Protein AF-A0A645F3U5-F1 (afdb_monomer_lite)

Structure (mmCIF, N/CA/C/O backbone):
data_AF-A0A645F3U5-F1
#
_entry.id   AF-A0A645F3U5-F1
#
loop_
_atom_site.group_PDB
_atom_site.id
_atom_site.type_symbol
_atom_site.label_atom_id
_atom_site.label_alt_id
_atom_site.label_comp_id
_atom_site.label_asym_id
_atom_site.label_entity_id
_atom_site.label_seq_id
_atom_site.pdbx_PDB_ins_code
_atom_site.Cartn_x
_atom_site.Cartn_y
_atom_site.Cartn_z
_atom_site.occupancy
_atom_site.B_iso_or_equiv
_atom_site.au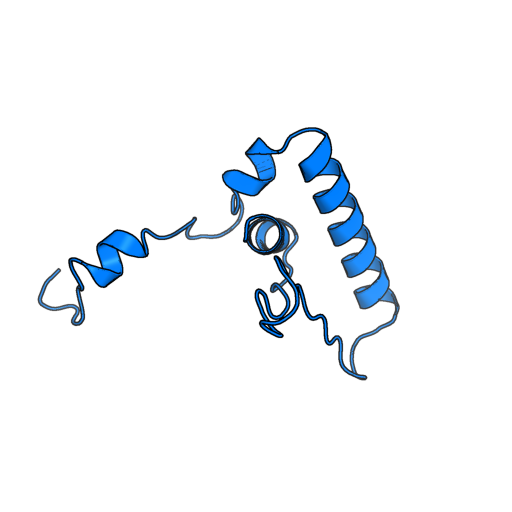th_seq_id
_atom_site.auth_comp_id
_atom_site.auth_asym_id
_atom_site.auth_atom_id
_atom_site.pdbx_PDB_model_num
ATOM 1 N N . MET A 1 1 ? -2.393 -7.812 -4.201 1.00 91.62 1 MET A N 1
ATOM 2 C CA . MET A 1 1 ? -1.712 -6.624 -4.778 1.00 91.62 1 MET A CA 1
ATOM 3 C C . MET A 1 1 ? -2.657 -5.430 -4.903 1.00 91.62 1 MET A C 1
ATOM 5 O O . MET A 1 1 ? -2.256 -4.313 -4.605 1.00 91.62 1 MET A O 1
ATOM 9 N N . ASP A 1 2 ? -3.907 -5.640 -5.318 1.00 97.38 2 ASP A N 1
ATOM 10 C CA . ASP A 1 2 ? -4.825 -4.543 -5.661 1.00 97.38 2 ASP A CA 1
ATOM 11 C C . ASP A 1 2 ? -5.234 -3.668 -4.470 1.00 97.38 2 ASP A C 1
ATOM 13 O O . ASP A 1 2 ? -5.237 -2.448 -4.594 1.00 97.38 2 ASP A O 1
ATOM 17 N N . ILE A 1 3 ? -5.452 -4.265 -3.291 1.00 97.56 3 ILE A N 1
ATOM 18 C CA . ILE A 1 3 ? -5.703 -3.520 -2.042 1.00 97.56 3 ILE A CA 1
ATOM 19 C C . ILE A 1 3 ? -4.564 -2.529 -1.773 1.00 97.56 3 ILE A C 1
ATOM 21 O O . ILE A 1 3 ? -4.813 -1.348 -1.567 1.00 97.56 3 ILE A O 1
ATOM 25 N N . ALA A 1 4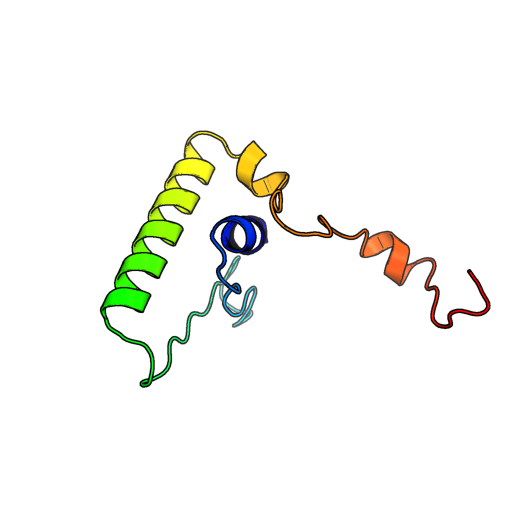 ? -3.309 -2.981 -1.865 1.00 97.62 4 ALA A N 1
ATOM 26 C CA . ALA A 1 4 ? -2.146 -2.121 -1.668 1.00 97.62 4 ALA A CA 1
ATOM 27 C C . ALA A 1 4 ? -2.088 -0.978 -2.693 1.00 97.62 4 ALA A C 1
ATOM 29 O O . ALA A 1 4 ? -1.798 0.157 -2.337 1.00 97.62 4 ALA A O 1
ATOM 30 N N . LYS A 1 5 ? -2.404 -1.231 -3.968 1.00 97.69 5 LYS A N 1
ATOM 31 C CA . LYS A 1 5 ? -2.449 -0.152 -4.968 1.00 97.69 5 LYS A CA 1
ATOM 32 C C . LYS A 1 5 ? -3.585 0.832 -4.709 1.00 97.69 5 LYS A C 1
ATOM 34 O O . LYS A 1 5 ? -3.377 2.026 -4.890 1.00 97.69 5 LYS A O 1
ATOM 39 N N . ARG A 1 6 ? -4.734 0.360 -4.225 1.00 98.19 6 ARG A N 1
ATOM 40 C CA . ARG A 1 6 ? -5.858 1.224 -3.862 1.00 98.19 6 ARG A CA 1
ATOM 41 C C . ARG A 1 6 ? -5.559 2.111 -2.652 1.00 98.19 6 ARG A C 1
ATOM 43 O O . ARG A 1 6 ? -5.978 3.261 -2.645 1.00 98.19 6 ARG A O 1
ATOM 50 N N . MET A 1 7 ? -4.778 1.642 -1.677 1.00 98.12 7 MET A N 1
ATOM 51 C CA . MET A 1 7 ? -4.356 2.458 -0.523 1.00 98.12 7 MET A CA 1
ATOM 52 C C . MET A 1 7 ? -3.617 3.742 -0.925 1.00 98.12 7 MET A C 1
ATOM 54 O O . MET A 1 7 ? -3.761 4.761 -0.251 1.00 98.12 7 MET A O 1
ATOM 58 N N . LEU A 1 8 ? -2.890 3.721 -2.048 1.00 98.00 8 LEU A N 1
ATOM 59 C CA . LEU A 1 8 ? -2.200 4.903 -2.570 1.00 98.00 8 LEU A CA 1
ATOM 60 C C . LEU A 1 8 ? -3.178 6.032 -2.922 1.00 98.00 8 LEU A C 1
ATOM 62 O O . LEU A 1 8 ? -2.854 7.199 -2.723 1.00 98.00 8 LEU A O 1
ATOM 66 N N . ASP A 1 9 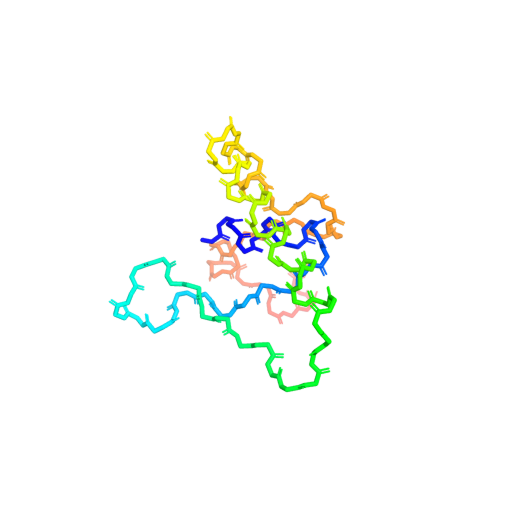? -4.388 5.702 -3.381 1.00 97.88 9 ASP A N 1
ATOM 67 C CA . ASP A 1 9 ? -5.415 6.702 -3.699 1.00 97.88 9 ASP A CA 1
ATOM 68 C C . ASP A 1 9 ? -5.996 7.375 -2.453 1.00 97.88 9 ASP A C 1
ATOM 70 O O . ASP A 1 9 ? -6.495 8.496 -2.545 1.00 97.88 9 ASP A O 1
ATOM 74 N N . TYR A 1 10 ? -5.890 6.708 -1.301 1.00 97.62 10 TYR A N 1
ATOM 75 C CA . TYR A 1 10 ? -6.224 7.239 0.022 1.00 97.62 10 TYR A CA 1
ATOM 76 C C . TYR A 1 10 ? -5.044 7.969 0.686 1.00 97.62 10 TYR A C 1
ATOM 78 O O . TYR A 1 10 ? -5.166 8.419 1.822 1.00 97.62 10 TYR A O 1
ATOM 86 N N . GLY A 1 11 ? -3.901 8.085 0.003 1.00 96.81 11 GLY A N 1
ATOM 87 C CA . GLY A 1 11 ? -2.706 8.745 0.530 1.00 96.81 11 GLY A CA 1
ATOM 88 C C . GLY A 1 11 ? -1.894 7.901 1.516 1.00 96.81 11 GLY A C 1
ATOM 89 O O . GLY A 1 11 ? -0.996 8.434 2.163 1.00 96.81 11 GLY A O 1
ATOM 90 N N . TYR A 1 12 ? -2.168 6.597 1.625 1.00 97.69 12 TYR A N 1
ATOM 91 C CA . TYR A 1 12 ? -1.415 5.697 2.496 1.00 97.69 12 TYR A CA 1
ATOM 92 C C . TYR A 1 12 ? -0.338 4.936 1.730 1.00 97.69 12 TYR A C 1
ATOM 94 O O . TYR A 1 12 ? -0.588 4.360 0.668 1.00 97.69 12 TYR A O 1
ATOM 102 N N . HIS A 1 13 ? 0.856 4.858 2.322 1.00 97.19 13 HIS A N 1
ATOM 103 C CA . HIS A 1 13 ? 1.836 3.863 1.912 1.00 97.19 13 HIS A CA 1
ATOM 104 C C . HIS A 1 13 ? 1.334 2.467 2.328 1.00 97.19 13 HIS A C 1
ATOM 106 O O . HIS A 1 13 ? 0.934 2.285 3.482 1.00 97.19 13 HIS A O 1
ATOM 112 N N . PRO A 1 14 ? 1.341 1.465 1.435 1.00 97.38 14 PRO A N 1
ATOM 113 C CA . PRO A 1 14 ? 0.897 0.126 1.791 1.00 97.38 14 PRO A CA 1
ATOM 114 C C . PRO A 1 14 ? 1.838 -0.545 2.799 1.00 97.38 14 PRO A C 1
ATOM 116 O O . PRO A 1 14 ? 3.045 -0.305 2.771 1.00 97.38 14 PRO A O 1
ATOM 119 N N . PRO A 1 15 ? 1.326 -1.433 3.660 1.00 97.69 15 PRO A N 1
ATOM 120 C CA . PRO A 1 15 ? 2.166 -2.250 4.525 1.00 97.69 15 PRO A CA 1
ATOM 121 C C . PRO A 1 15 ? 2.982 -3.259 3.706 1.00 97.69 15 PRO A C 1
ATOM 123 O O . PRO A 1 15 ? 2.837 -3.374 2.484 1.00 97.69 15 PRO A O 1
ATOM 126 N N . THR A 1 16 ? 3.804 -4.059 4.383 1.00 97.88 16 THR A N 1
ATOM 127 C CA . THR A 1 16 ? 4.455 -5.201 3.742 1.00 97.88 16 THR A CA 1
ATOM 128 C C . THR A 1 16 ? 3.397 -6.160 3.191 1.00 97.88 16 THR A C 1
ATOM 130 O O . THR A 1 16 ? 2.508 -6.615 3.910 1.00 97.88 16 THR A O 1
ATOM 133 N N . VAL A 1 17 ? 3.500 -6.479 1.901 1.00 97.50 17 VAL A N 1
ATOM 134 C CA . VAL A 1 17 ? 2.620 -7.430 1.212 1.00 97.50 17 VAL A CA 1
ATOM 135 C C . VAL A 1 17 ? 3.371 -8.715 0.885 1.00 97.50 17 VAL A C 1
ATOM 137 O O . VAL A 1 17 ? 4.577 -8.688 0.652 1.00 97.50 17 VAL A O 1
ATOM 140 N N . TYR A 1 18 ? 2.651 -9.836 0.832 1.00 96.56 18 TYR A N 1
ATOM 141 C CA . TYR A 1 18 ? 3.188 -11.159 0.488 1.00 96.56 18 TYR A CA 1
ATOM 142 C C . TYR A 1 18 ? 4.278 -11.683 1.438 1.00 96.56 18 TYR A C 1
ATOM 144 O O . TYR A 1 18 ? 5.051 -12.563 1.071 1.00 96.56 18 TYR A O 1
ATOM 152 N N . PHE A 1 19 ? 4.313 -11.189 2.678 1.00 97.56 19 PHE A N 1
ATOM 153 C CA . PHE A 1 19 ? 5.152 -11.714 3.752 1.00 97.56 19 PHE A CA 1
ATOM 154 C C . PHE A 1 19 ? 4.352 -11.756 5.070 1.00 97.56 19 PHE A C 1
ATOM 156 O O . PHE A 1 19 ? 3.580 -10.828 5.315 1.00 97.56 19 PHE A O 1
ATOM 163 N N . PRO A 1 20 ? 4.513 -12.793 5.916 1.00 97.12 20 PRO A N 1
ATOM 164 C CA . PRO A 1 20 ? 5.346 -13.982 5.713 1.00 97.12 20 PRO A CA 1
ATOM 165 C C . PRO A 1 20 ? 4.784 -14.923 4.635 1.00 97.12 20 PRO A C 1
ATOM 167 O O . PRO A 1 20 ? 3.574 -15.017 4.441 1.00 97.12 20 PRO A O 1
ATOM 170 N N . LEU A 1 21 ? 5.670 -15.663 3.956 1.00 96.88 21 LEU A N 1
ATOM 171 C CA . LEU A 1 21 ? 5.328 -16.489 2.782 1.00 96.88 21 LEU A CA 1
ATOM 172 C C . LEU A 1 21 ? 4.333 -17.630 3.071 1.00 96.88 21 LEU A C 1
ATOM 174 O O . LEU A 1 21 ? 3.728 -18.173 2.151 1.00 96.88 21 LEU A O 1
ATOM 178 N N . ILE A 1 22 ? 4.164 -18.003 4.343 1.00 97.38 22 ILE A N 1
ATOM 179 C CA . ILE A 1 22 ? 3.249 -19.069 4.777 1.00 97.38 22 ILE A CA 1
ATOM 180 C C . ILE A 1 22 ? 1.775 -18.631 4.810 1.00 97.38 22 ILE A C 1
ATOM 182 O O . ILE A 1 22 ? 0.895 -19.471 4.983 1.00 97.38 22 ILE A O 1
ATOM 186 N N . ILE A 1 23 ? 1.490 -17.335 4.634 1.00 96.88 23 ILE A N 1
ATOM 187 C CA . ILE A 1 23 ? 0.132 -16.789 4.560 1.00 96.88 23 ILE A CA 1
ATOM 188 C C . ILE A 1 23 ? -0.109 -16.275 3.135 1.00 96.88 23 ILE A C 1
ATOM 190 O O . ILE A 1 23 ? 0.584 -15.383 2.646 1.00 96.88 23 ILE A O 1
ATOM 194 N N . ARG A 1 24 ? -1.114 -16.836 2.453 1.00 96.88 24 ARG A N 1
ATOM 195 C CA . ARG A 1 24 ? -1.512 -16.387 1.108 1.00 96.88 24 ARG A CA 1
ATOM 196 C C . ARG A 1 24 ? -2.139 -14.998 1.170 1.00 96.88 24 ARG A C 1
ATOM 198 O O . ARG A 1 24 ? -2.923 -14.731 2.074 1.00 96.88 24 ARG A O 1
ATOM 205 N N . GLU A 1 25 ? -1.810 -14.155 0.192 1.00 94.94 25 GLU A N 1
ATOM 206 C CA . GLU A 1 25 ? -2.273 -12.759 0.105 1.00 94.94 25 GLU A CA 1
ATOM 207 C C . GLU A 1 25 ? -2.030 -11.947 1.395 1.00 94.94 25 GLU A C 1
ATOM 209 O O . GLU A 1 25 ? -2.817 -11.070 1.747 1.00 94.94 25 GLU A O 1
ATOM 214 N N . ALA 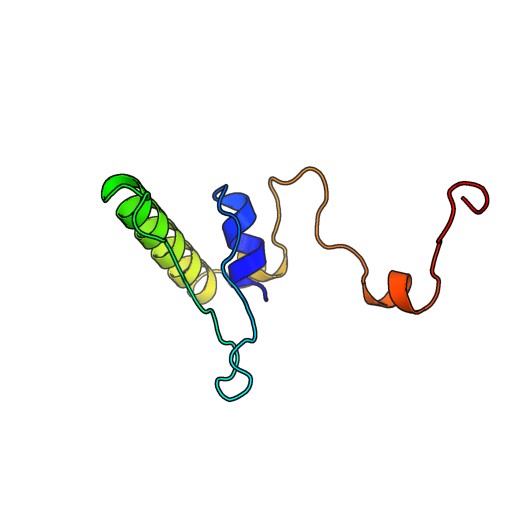A 1 26 ? -0.941 -12.246 2.115 1.00 96.81 26 ALA A N 1
ATOM 215 C CA . ALA A 1 26 ? -0.623 -11.593 3.379 1.00 96.81 26 ALA A CA 1
ATOM 216 C C . ALA A 1 26 ? -0.438 -10.076 3.232 1.00 96.81 26 ALA A C 1
ATOM 218 O O . ALA A 1 26 ? 0.224 -9.599 2.305 1.00 96.81 26 ALA A O 1
ATOM 219 N N . MET A 1 27 ? -0.960 -9.341 4.212 1.00 96.94 27 MET A N 1
ATOM 220 C CA . MET A 1 27 ? -0.637 -7.943 4.486 1.00 96.94 27 MET A CA 1
ATOM 221 C C . MET A 1 27 ? -0.196 -7.843 5.947 1.00 96.94 27 MET A C 1
ATOM 223 O O . MET A 1 27 ? -1.000 -8.063 6.850 1.00 96.94 27 MET A O 1
ATOM 227 N N . MET A 1 28 ? 1.080 -7.543 6.176 1.00 97.81 28 MET A N 1
ATOM 228 C CA . MET A 1 28 ? 1.682 -7.449 7.505 1.00 97.81 28 MET A CA 1
ATOM 229 C C . MET A 1 28 ? 1.842 -5.978 7.886 1.00 97.81 28 MET A C 1
ATOM 231 O O . MET A 1 28 ? 2.685 -5.278 7.331 1.00 97.81 28 MET A O 1
ATOM 235 N N . ILE A 1 29 ? 0.992 -5.513 8.802 1.00 97.81 29 ILE A N 1
ATOM 236 C CA . ILE A 1 29 ? 0.892 -4.107 9.209 1.00 97.81 29 ILE A CA 1
ATOM 237 C C . ILE A 1 29 ? 1.676 -3.888 10.503 1.00 97.81 29 ILE A C 1
ATOM 239 O O . ILE A 1 29 ? 1.405 -4.545 11.507 1.00 97.81 29 ILE A O 1
ATOM 243 N N . GLU A 1 30 ? 2.595 -2.926 10.480 1.00 98.06 30 GLU A N 1
ATOM 244 C CA . GLU A 1 30 ? 3.363 -2.463 11.636 1.00 98.06 30 GLU A CA 1
ATOM 245 C C . GLU A 1 30 ? 3.222 -0.935 11.740 1.00 98.06 30 GLU A C 1
ATOM 247 O O . GLU A 1 30 ? 3.816 -0.220 10.935 1.00 98.06 30 GLU A O 1
ATOM 252 N N . PRO A 1 31 ? 2.406 -0.412 12.672 1.00 97.19 31 PRO A N 1
ATOM 253 C CA . PRO A 1 31 ? 2.232 1.032 12.823 1.00 97.19 31 PRO A CA 1
ATOM 254 C C . PRO A 1 31 ? 3.378 1.716 13.577 1.00 97.19 31 PRO A C 1
ATOM 256 O O . PRO A 1 31 ? 3.571 2.909 13.399 1.00 97.19 31 PRO A O 1
ATOM 259 N N . THR A 1 32 ? 4.147 0.986 14.391 1.00 97.88 32 THR A N 1
ATOM 260 C CA . THR A 1 32 ? 5.105 1.528 15.381 1.00 97.88 32 THR A CA 1
ATOM 261 C C . THR A 1 32 ? 4.445 2.380 16.477 1.00 97.88 32 THR A C 1
ATOM 263 O O . THR A 1 32 ? 3.249 2.670 16.447 1.00 97.88 32 THR A O 1
ATOM 266 N N . GLU A 1 33 ? 5.209 2.727 17.508 1.00 98.06 33 GLU A N 1
ATOM 267 C CA . GLU A 1 33 ? 4.725 3.408 18.710 1.00 98.06 33 GLU A CA 1
ATOM 268 C C . GLU A 1 33 ? 4.502 4.916 18.540 1.00 98.06 33 GLU A C 1
ATOM 270 O O . GLU A 1 33 ? 3.843 5.531 19.378 1.00 98.06 33 GLU A O 1
ATOM 275 N N . THR A 1 34 ? 5.057 5.527 17.491 1.00 98.25 34 THR A N 1
ATOM 276 C CA . THR A 1 34 ? 4.965 6.980 17.280 1.00 98.25 34 THR A CA 1
ATOM 277 C C . THR A 1 34 ? 3.662 7.412 16.617 1.00 98.25 34 THR A C 1
ATOM 279 O O . THR A 1 34 ? 3.349 8.603 16.610 1.00 98.25 34 THR A O 1
ATOM 282 N N . GLU A 1 35 ? 2.904 6.474 16.051 1.00 98.06 35 GLU A N 1
ATOM 283 C CA . GLU A 1 35 ? 1.648 6.783 15.379 1.00 98.06 35 GLU A CA 1
ATOM 284 C C . GLU A 1 35 ? 0.528 7.092 16.374 1.00 98.06 35 GLU A C 1
ATOM 286 O O . GLU A 1 35 ? 0.302 6.388 17.359 1.00 98.06 35 GLU A O 1
ATOM 291 N N . SER A 1 36 ? -0.202 8.173 16.099 1.00 98.44 36 SER A N 1
ATOM 292 C CA . SER A 1 36 ? -1.319 8.595 16.942 1.00 98.44 36 SER A CA 1
ATOM 293 C C . SER A 1 36 ? -2.528 7.672 16.772 1.00 98.44 36 SER A C 1
ATOM 295 O O . SER A 1 36 ? -2.754 7.124 15.692 1.00 98.44 36 SER A O 1
ATOM 297 N N . LEU A 1 37 ? -3.371 7.574 17.806 1.00 98.25 37 LEU A N 1
ATOM 298 C CA . LEU A 1 37 ? -4.636 6.836 17.717 1.00 98.25 37 LEU A CA 1
ATOM 299 C C . LEU A 1 37 ? -5.507 7.338 16.553 1.00 98.25 37 LEU A C 1
ATOM 301 O O . LEU A 1 37 ? -6.068 6.538 15.814 1.00 98.25 37 LEU A O 1
ATOM 305 N N . GLU A 1 38 ? -5.541 8.654 16.333 1.00 98.50 38 GLU A N 1
ATOM 306 C CA . GLU A 1 38 ? -6.283 9.261 15.225 1.00 98.50 38 GLU A CA 1
ATOM 307 C C . GLU A 1 38 ? -5.767 8.790 13.854 1.00 98.50 38 GLU A C 1
ATOM 309 O O . GLU A 1 38 ? -6.562 8.531 12.947 1.00 98.50 38 GLU A O 1
ATOM 314 N N . THR A 1 39 ? -4.446 8.649 13.685 1.00 98.06 39 THR A N 1
ATOM 315 C CA . THR A 1 39 ? -3.863 8.110 12.447 1.00 98.06 39 THR A CA 1
ATOM 316 C C . THR A 1 39 ? -4.304 6.665 12.222 1.00 98.06 39 THR A C 1
ATOM 318 O O . THR A 1 39 ? -4.692 6.310 11.105 1.00 98.06 39 THR A O 1
ATOM 321 N N . LEU A 1 40 ? -4.275 5.843 13.278 1.00 98.44 40 LEU A N 1
ATOM 322 C CA . LEU A 1 40 ? -4.686 4.438 13.224 1.00 98.44 40 LEU A CA 1
ATOM 323 C C . LEU A 1 40 ? -6.168 4.301 12.871 1.00 98.44 40 LEU A C 1
ATOM 325 O O . LEU A 1 40 ? -6.515 3.501 12.003 1.00 98.44 40 LEU A O 1
ATOM 329 N N . ASP A 1 41 ? -7.027 5.119 13.476 1.00 98.56 41 ASP A N 1
ATOM 330 C CA . ASP A 1 41 ? -8.461 5.124 13.188 1.00 98.56 41 ASP A CA 1
ATOM 331 C C . ASP A 1 41 ? -8.729 5.491 11.723 1.00 98.56 41 ASP A C 1
ATOM 333 O O . ASP A 1 41 ? -9.455 4.782 11.023 1.00 98.56 41 ASP A O 1
ATOM 337 N N . LYS A 1 42 ? -8.077 6.540 11.204 1.00 98.50 42 LYS A N 1
ATOM 338 C CA . LYS A 1 42 ? -8.200 6.924 9.786 1.00 98.50 42 LYS A CA 1
ATOM 339 C C . LYS A 1 42 ? -7.703 5.825 8.843 1.00 98.50 42 LYS A C 1
ATOM 341 O O . LYS A 1 42 ? -8.339 5.567 7.820 1.00 98.50 42 LYS A O 1
ATOM 346 N N . PHE A 1 43 ? -6.611 5.144 9.196 1.00 98.38 43 PHE A N 1
ATOM 347 C CA . PHE A 1 43 ? -6.099 4.009 8.427 1.00 98.38 43 PHE A CA 1
ATOM 348 C C . PHE A 1 43 ? -7.106 2.850 8.398 1.00 98.38 43 PHE A C 1
ATOM 350 O O . PHE A 1 43 ? -7.369 2.279 7.338 1.00 98.38 43 PHE A O 1
ATOM 357 N N . ILE A 1 44 ? -7.715 2.523 9.542 1.00 98.31 44 ILE A N 1
ATOM 358 C CA . ILE A 1 44 ? -8.743 1.480 9.648 1.00 98.31 44 ILE A CA 1
ATOM 359 C C . ILE A 1 44 ? -9.966 1.833 8.793 1.00 98.31 44 ILE A C 1
ATOM 361 O O . ILE A 1 44 ? -10.474 0.970 8.075 1.00 98.31 44 ILE A O 1
ATOM 365 N N . GLU A 1 45 ? -10.424 3.085 8.821 1.00 98.62 45 GLU A N 1
ATOM 366 C CA . GLU A 1 45 ? -11.558 3.530 8.003 1.00 98.62 45 GLU A CA 1
ATOM 367 C C . GLU A 1 45 ? -11.254 3.482 6.499 1.00 98.62 45 GLU A C 1
ATOM 369 O O . GLU A 1 45 ? -12.096 3.033 5.709 1.00 98.62 45 GLU A O 1
ATOM 374 N N . ALA A 1 46 ? -10.031 3.836 6.090 1.00 98.38 46 ALA A N 1
ATOM 375 C CA . ALA A 1 46 ? -9.582 3.641 4.713 1.00 98.38 46 ALA A CA 1
ATOM 376 C C . ALA A 1 46 ? -9.598 2.150 4.331 1.00 98.38 46 ALA A C 1
ATOM 378 O O . ALA A 1 46 ? -10.174 1.780 3.310 1.00 98.38 46 ALA A O 1
ATOM 379 N N . MET A 1 47 ? -9.064 1.266 5.180 1.00 98.38 47 MET A N 1
ATOM 380 C CA . MET A 1 47 ? -9.052 -0.180 4.927 1.00 98.38 47 MET A CA 1
ATOM 381 C C . MET A 1 47 ? -10.459 -0.785 4.843 1.00 98.38 47 MET A C 1
ATOM 383 O O . MET A 1 47 ? -10.722 -1.609 3.963 1.00 98.38 47 MET A O 1
ATOM 387 N N . LYS A 1 48 ? -11.392 -0.365 5.707 1.00 98.56 48 LYS A N 1
ATOM 388 C CA . LYS A 1 48 ? -12.806 -0.774 5.631 1.00 98.56 48 LYS A CA 1
ATOM 389 C C . LYS A 1 48 ? -13.448 -0.322 4.323 1.00 98.56 48 LYS A C 1
ATOM 391 O O . LYS A 1 48 ? -14.156 -1.110 3.695 1.00 98.56 48 LYS A O 1
ATOM 396 N N . SER A 1 49 ? -13.176 0.914 3.907 1.00 98.50 49 SER A N 1
ATOM 397 C CA . SER A 1 49 ? -13.678 1.468 2.648 1.00 98.50 49 SER A CA 1
ATOM 398 C C . SER A 1 49 ? -13.162 0.666 1.456 1.00 98.50 49 SER A C 1
ATOM 400 O O . SER A 1 49 ? -13.966 0.175 0.671 1.00 98.50 49 SER A O 1
ATOM 402 N N . ILE A 1 50 ? -11.855 0.399 1.391 1.00 98.31 50 ILE A N 1
ATOM 403 C CA . ILE A 1 50 ? -11.243 -0.419 0.333 1.00 98.31 50 ILE A CA 1
ATOM 404 C C . ILE A 1 50 ? -11.821 -1.840 0.324 1.00 98.31 50 ILE A C 1
ATOM 406 O O . ILE A 1 50 ? -12.099 -2.400 -0.734 1.00 98.31 50 ILE A O 1
ATOM 410 N N . ALA A 1 51 ? -12.048 -2.438 1.496 1.00 98.19 51 ALA A N 1
ATOM 411 C CA . ALA A 1 51 ? -12.656 -3.762 1.588 1.00 98.19 51 ALA A CA 1
ATOM 412 C C . ALA A 1 51 ? -14.120 -3.770 1.111 1.00 98.19 51 ALA A C 1
ATOM 414 O O . ALA A 1 51 ? -14.592 -4.786 0.597 1.00 98.19 51 ALA A O 1
ATOM 415 N N . LYS A 1 52 ? -14.861 -2.675 1.302 1.00 98.56 52 LYS A N 1
ATOM 416 C CA . LYS A 1 52 ? -16.218 -2.508 0.767 1.00 98.56 52 LYS A CA 1
ATOM 417 C C . LYS A 1 52 ? -16.179 -2.322 -0.751 1.00 98.56 52 LYS A C 1
ATOM 419 O O . LYS A 1 52 ? -16.848 -3.068 -1.460 1.00 98.56 52 LYS A O 1
ATOM 424 N N . GLU A 1 53 ? -15.330 -1.421 -1.240 1.00 98.31 53 GLU A N 1
ATOM 425 C CA . GLU A 1 53 ? -15.087 -1.192 -2.668 1.00 98.31 53 GLU A CA 1
ATOM 426 C C . GLU A 1 53 ? -14.712 -2.495 -3.381 1.00 98.31 53 GLU A C 1
ATOM 428 O O . GLU A 1 53 ? -15.301 -2.826 -4.398 1.00 98.31 53 GLU A O 1
ATOM 433 N N . GLY A 1 54 ? -13.823 -3.308 -2.806 1.00 97.50 54 GLY A N 1
ATOM 434 C CA . GLY A 1 54 ? -13.432 -4.591 -3.390 1.00 97.50 54 GLY A CA 1
ATOM 435 C C . GLY A 1 54 ? -14.563 -5.621 -3.491 1.00 97.50 54 GLY A C 1
ATOM 436 O O . GLY A 1 54 ? -14.466 -6.537 -4.302 1.00 97.50 54 GLY A O 1
ATOM 437 N N . ARG A 1 55 ? -15.630 -5.491 -2.690 1.00 97.25 55 ARG A N 1
ATOM 438 C CA . ARG A 1 55 ? -16.821 -6.355 -2.773 1.00 97.25 55 ARG A CA 1
ATOM 439 C C . ARG A 1 55 ? -17.856 -5.821 -3.756 1.00 97.25 55 ARG A C 1
ATOM 441 O O . ARG A 1 55 ? -18.485 -6.610 -4.449 1.00 97.25 55 ARG A O 1
ATOM 448 N N . GLU A 1 56 ? -18.054 -4.507 -3.779 1.00 98.12 56 GLU A N 1
ATOM 449 C CA . GLU A 1 56 ? -19.122 -3.858 -4.549 1.00 98.12 56 GLU A CA 1
ATOM 450 C C . GLU A 1 56 ? -18.680 -3.468 -5.964 1.00 98.12 56 GLU A C 1
ATOM 452 O O . GLU A 1 56 ? -19.462 -3.559 -6.906 1.00 98.12 56 GLU A O 1
ATOM 457 N N . ASN A 1 57 ? -17.425 -3.051 -6.119 1.00 97.19 57 ASN A N 1
ATOM 458 C CA . ASN A 1 57 ? -16.831 -2.611 -7.374 1.00 97.19 57 ASN A CA 1
ATOM 459 C C . ASN A 1 57 ? -15.341 -3.016 -7.459 1.00 97.19 57 ASN A C 1
ATOM 461 O O . ASN A 1 57 ? -14.449 -2.182 -7.273 1.00 97.19 57 ASN A O 1
ATOM 465 N N . PRO A 1 58 ? -15.047 -4.298 -7.748 1.00 96.88 58 PRO A N 1
ATOM 466 C CA . PRO A 1 58 ? -13.676 -4.809 -7.788 1.00 96.88 58 PRO A CA 1
ATOM 467 C C . PRO A 1 58 ? -12.778 -4.105 -8.813 1.00 96.88 58 PRO A C 1
ATOM 469 O O . PRO A 1 58 ? -11.568 -4.003 -8.597 1.00 96.88 58 PRO A O 1
ATOM 472 N N . GLU A 1 59 ? -13.357 -3.610 -9.915 1.00 97.25 59 GLU A N 1
ATOM 473 C CA . GLU A 1 59 ? -12.605 -2.952 -10.989 1.00 97.25 59 GLU A CA 1
ATOM 474 C C . GLU A 1 59 ? -11.788 -1.780 -10.453 1.00 97.25 59 GLU A C 1
ATOM 476 O O . GLU A 1 59 ? -10.604 -1.670 -10.769 1.00 97.25 59 GLU A O 1
ATOM 481 N N . LEU A 1 60 ? -12.377 -1.011 -9.535 1.00 97.00 60 LEU A N 1
ATOM 482 C CA . LEU A 1 60 ? -11.762 0.136 -8.876 1.00 97.00 60 LEU A CA 1
ATOM 483 C C . LEU A 1 60 ? -10.423 -0.206 -8.196 1.00 97.00 60 LEU A C 1
ATOM 485 O O . LEU A 1 60 ? -9.496 0.599 -8.205 1.00 97.00 60 LEU A O 1
ATOM 489 N N . LEU A 1 61 ? -10.287 -1.408 -7.626 1.00 97.75 61 LEU A N 1
ATOM 490 C CA . LEU A 1 61 ? -9.036 -1.855 -7.003 1.00 97.75 61 LEU A CA 1
ATOM 491 C C . LEU A 1 61 ? -8.041 -2.347 -8.062 1.00 97.75 61 LEU A C 1
ATOM 493 O O . LEU A 1 61 ? -6.841 -2.071 -7.976 1.00 97.75 61 LEU A O 1
ATOM 497 N N . THR A 1 62 ? -8.522 -3.080 -9.067 1.00 96.94 62 THR A N 1
ATOM 498 C CA . THR A 1 62 ? -7.659 -3.636 -10.122 1.00 96.94 62 THR A CA 1
ATOM 499 C C . THR A 1 62 ? -7.047 -2.555 -11.014 1.00 96.94 62 THR A C 1
ATOM 501 O O . THR A 1 62 ? -5.901 -2.702 -11.444 1.00 96.94 62 THR A O 1
ATOM 504 N N . SER A 1 63 ? -7.760 -1.446 -11.235 1.00 96.56 63 SER A N 1
ATOM 505 C CA . SER A 1 63 ? -7.286 -0.303 -12.018 1.00 96.56 63 SER A CA 1
ATOM 506 C C . SER A 1 63 ? -6.484 0.718 -11.210 1.00 96.56 63 SER A C 1
ATOM 508 O O . SER A 1 63 ? -5.805 1.549 -11.810 1.00 96.56 63 SER A O 1
ATOM 510 N N . ALA A 1 64 ? -6.520 0.652 -9.875 1.00 97.50 64 ALA A N 1
ATOM 511 C CA . ALA A 1 64 ? -5.762 1.549 -9.006 1.00 97.50 64 ALA A CA 1
ATOM 512 C C . ALA A 1 64 ? -4.237 1.412 -9.218 1.00 97.50 64 ALA A C 1
ATOM 514 O O . ALA A 1 64 ? -3.752 0.313 -9.514 1.00 97.50 64 ALA A O 1
ATOM 515 N N . PRO A 1 65 ? -3.435 2.466 -8.987 1.00 97.81 65 PRO A N 1
ATOM 516 C CA . PRO A 1 65 ? -3.837 3.773 -8.466 1.00 97.81 65 PRO A CA 1
ATOM 517 C C . PRO A 1 65 ? -4.322 4.743 -9.555 1.00 97.81 65 PRO A C 1
ATOM 519 O O . PRO A 1 65 ? -3.931 4.642 -10.719 1.00 97.81 65 PRO A O 1
ATOM 522 N N . HIS A 1 66 ? -5.140 5.705 -9.138 1.00 96.94 66 HIS A N 1
ATOM 523 C CA . HIS A 1 66 ? -5.766 6.746 -9.954 1.00 96.94 66 HIS A CA 1
ATOM 524 C C . HIS A 1 66 ? -5.274 8.162 -9.631 1.00 96.94 66 HIS A C 1
ATOM 526 O O . HIS A 1 66 ? -5.268 9.014 -10.516 1.00 96.94 66 HIS A O 1
ATOM 532 N N . ASN A 1 67 ? -4.851 8.416 -8.389 1.00 95.94 67 ASN A N 1
ATOM 533 C CA . ASN A 1 67 ? -4.483 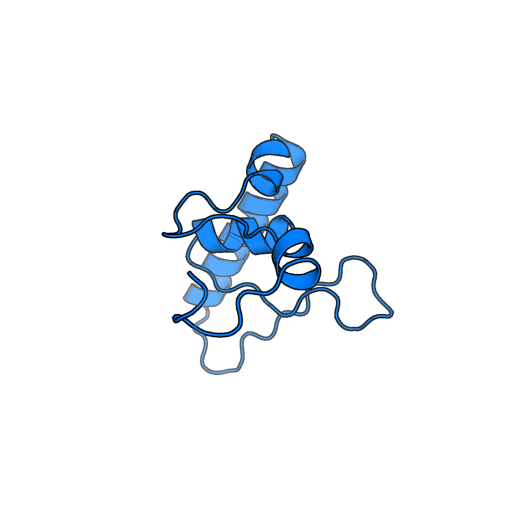9.761 -7.926 1.00 95.94 67 ASN A CA 1
ATOM 534 C C . ASN A 1 67 ? -2.967 10.024 -7.952 1.00 95.94 67 ASN A C 1
ATOM 536 O O . ASN A 1 67 ? -2.521 11.142 -7.693 1.00 95.94 67 ASN A O 1
ATOM 540 N N . THR A 1 68 ? -2.155 9.005 -8.234 1.00 96.50 68 THR A N 1
ATOM 541 C CA . THR A 1 68 ? -0.695 9.122 -8.288 1.00 96.50 68 THR A CA 1
ATOM 542 C C . THR A 1 68 ? -0.218 9.652 -9.642 1.00 96.50 68 THR A C 1
ATOM 544 O O . THR A 1 68 ? -0.845 9.429 -10.672 1.00 96.50 68 THR A O 1
ATOM 547 N N . ILE A 1 69 ? 0.951 10.306 -9.664 1.00 96.94 69 ILE A N 1
ATOM 548 C CA . ILE A 1 69 ? 1.558 10.863 -10.894 1.00 96.94 69 ILE A CA 1
ATOM 549 C C . ILE A 1 69 ? 1.791 9.778 -11.961 1.00 96.94 69 ILE A C 1
ATOM 551 O O . ILE A 1 69 ? 1.698 10.036 -13.159 1.00 96.94 69 ILE A O 1
ATOM 555 N N . VAL A 1 70 ? 2.116 8.560 -11.521 1.00 95.88 70 VAL A N 1
ATOM 556 C CA . VAL A 1 70 ? 2.322 7.384 -12.371 1.00 95.88 70 VAL A CA 1
ATOM 557 C C . VAL A 1 70 ? 1.405 6.269 -11.881 1.00 95.88 70 VAL A C 1
ATOM 559 O O . VAL A 1 70 ? 1.284 6.053 -10.674 1.00 95.88 70 VAL A O 1
ATOM 562 N N . SER A 1 71 ? 0.767 5.567 -12.816 1.00 95.00 71 SER A N 1
ATOM 563 C CA . SER A 1 71 ? -0.100 4.415 -12.558 1.00 95.00 71 SER A CA 1
ATOM 564 C C . SER A 1 71 ? 0.712 3.125 -12.366 1.00 95.00 71 SER A C 1
ATOM 566 O O . SER A 1 71 ? 1.923 3.151 -12.131 1.00 95.00 71 SER A O 1
ATOM 568 N N . ARG A 1 72 ? 0.066 1.956 -12.489 1.00 95.38 72 ARG A N 1
ATOM 569 C CA . ARG A 1 72 ? 0.786 0.675 -12.546 1.00 95.38 72 ARG A CA 1
ATOM 570 C C . ARG A 1 72 ? 1.812 0.682 -13.678 1.00 95.38 72 ARG A C 1
ATOM 572 O O . ARG A 1 72 ? 1.491 1.018 -14.817 1.00 95.38 72 ARG A O 1
ATOM 579 N N . VAL A 1 73 ? 3.035 0.302 -13.334 1.00 94.69 73 VAL A N 1
ATOM 580 C CA . VAL A 1 73 ? 4.141 0.143 -14.274 1.00 94.69 73 VAL A CA 1
ATOM 581 C C . VAL A 1 73 ? 4.125 -1.259 -14.877 1.00 94.69 73 VAL A C 1
ATOM 583 O O . VAL A 1 73 ? 3.647 -2.213 -14.263 1.00 94.69 73 VAL A O 1
ATOM 586 N N . ASP A 1 74 ? 4.642 -1.382 -16.096 1.00 96.19 74 ASP A N 1
ATOM 587 C CA . ASP A 1 74 ? 4.778 -2.671 -16.774 1.00 96.19 74 ASP A CA 1
ATOM 588 C C . ASP A 1 74 ? 6.064 -3.373 -16.316 1.00 96.19 74 ASP A C 1
ATOM 590 O O . ASP A 1 74 ? 7.119 -3.289 -16.957 1.00 96.19 74 ASP A O 1
ATOM 594 N N . ASP A 1 75 ? 5.965 -4.061 -15.178 1.00 94.62 75 ASP A N 1
ATOM 595 C CA . ASP A 1 75 ? 7.073 -4.816 -14.587 1.00 94.62 75 ASP A CA 1
ATOM 596 C C . ASP A 1 75 ? 7.567 -5.924 -15.529 1.00 94.62 75 ASP A C 1
ATOM 598 O O . ASP A 1 75 ? 8.769 -6.170 -15.649 1.00 94.62 75 ASP A O 1
ATOM 602 N N . ALA A 1 76 ? 6.655 -6.563 -16.271 1.00 96.25 76 ALA A N 1
ATOM 603 C CA . ALA A 1 76 ? 7.003 -7.628 -17.204 1.00 96.25 76 ALA A CA 1
ATOM 604 C C . ALA A 1 76 ? 7.886 -7.108 -18.347 1.00 96.25 76 ALA A C 1
ATOM 606 O O . ALA A 1 76 ? 8.878 -7.747 -18.714 1.00 96.25 76 ALA A O 1
ATOM 607 N N . ARG A 1 77 ? 7.561 -5.938 -18.905 1.00 96.81 77 ARG A N 1
ATOM 608 C CA . ARG A 1 77 ? 8.405 -5.269 -19.897 1.00 96.81 77 ARG A CA 1
ATOM 609 C C . ARG A 1 77 ? 9.718 -4.805 -19.289 1.00 96.81 77 ARG A C 1
ATOM 611 O O . ARG A 1 77 ? 10.741 -4.980 -19.945 1.00 96.81 77 ARG A O 1
ATOM 618 N N . ALA A 1 78 ? 9.706 -4.241 -18.083 1.00 96.12 78 ALA A N 1
ATOM 619 C CA . ALA A 1 78 ? 10.924 -3.783 -17.421 1.00 96.12 78 ALA A CA 1
ATOM 620 C C . ALA A 1 78 ? 11.932 -4.930 -17.225 1.00 96.12 78 ALA A C 1
ATOM 622 O O . ALA A 1 78 ? 13.119 -4.744 -17.485 1.00 96.12 78 ALA A O 1
ATOM 623 N N . VAL A 1 79 ? 11.458 -6.133 -16.877 1.00 97.19 79 VAL A N 1
ATOM 624 C CA 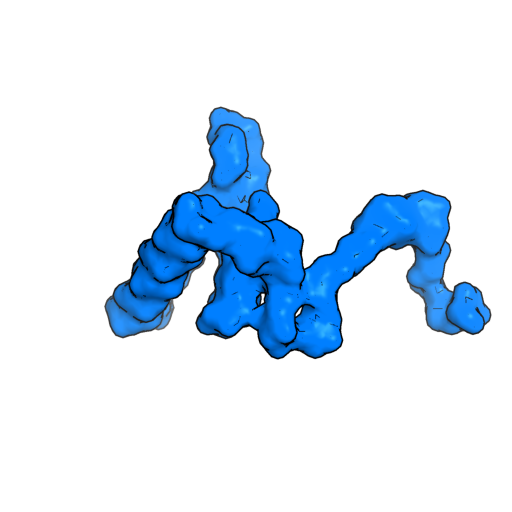. VAL A 1 79 ? 12.298 -7.339 -16.773 1.00 97.19 79 VAL A CA 1
ATOM 625 C C . VAL A 1 79 ? 12.783 -7.823 -18.146 1.00 97.19 79 VAL A C 1
ATOM 627 O O . VAL A 1 79 ? 13.947 -8.187 -18.296 1.00 97.19 79 VAL A O 1
ATOM 630 N N . LYS A 1 80 ? 11.914 -7.836 -19.167 1.00 97.06 80 LYS A N 1
ATOM 631 C CA . LYS A 1 80 ? 12.241 -8.391 -20.498 1.00 97.06 80 LYS A CA 1
ATOM 632 C C . LYS A 1 80 ? 13.061 -7.456 -21.393 1.00 97.06 80 LYS A C 1
ATOM 634 O O . LYS A 1 80 ? 13.789 -7.931 -22.260 1.00 97.06 80 LYS A O 1
ATOM 639 N N . LYS A 1 81 ? 12.889 -6.140 -21.256 1.00 96.06 81 LYS A N 1
ATOM 640 C CA . LYS A 1 81 ? 13.523 -5.092 -22.077 1.00 96.06 81 LYS A CA 1
ATOM 641 C C . LYS A 1 81 ? 14.015 -3.947 -21.178 1.00 96.06 81 LYS A C 1
ATOM 643 O O . LYS A 1 81 ? 13.470 -2.841 -21.252 1.00 96.06 81 LYS A O 1
ATOM 648 N N . PRO A 1 82 ? 15.006 -4.202 -20.310 1.00 95.19 82 PRO A N 1
ATOM 649 C CA . PRO A 1 82 ? 15.443 -3.224 -19.326 1.00 95.19 82 PRO A CA 1
ATOM 650 C C . PRO A 1 82 ? 16.166 -2.041 -19.985 1.00 95.19 82 PRO A C 1
ATOM 652 O O . PRO A 1 82 ? 17.098 -2.219 -20.768 1.00 95.19 82 PRO A O 1
ATOM 655 N N . ILE A 1 83 ? 15.770 -0.820 -19.619 1.00 94.94 83 ILE A N 1
ATOM 656 C CA . ILE A 1 83 ? 16.499 0.413 -19.947 1.00 94.94 83 ILE A CA 1
ATOM 657 C C . ILE A 1 83 ? 17.233 0.849 -18.679 1.00 94.94 83 ILE A C 1
ATOM 659 O O . ILE A 1 83 ? 16.656 1.485 -17.803 1.00 94.94 83 ILE A O 1
ATOM 663 N N . LEU A 1 84 ? 18.501 0.453 -18.564 1.00 94.88 84 LEU A N 1
ATOM 664 C CA . LEU A 1 84 ? 19.292 0.625 -17.336 1.00 94.88 84 LEU A CA 1
ATOM 665 C C . LEU A 1 84 ? 20.046 1.958 -17.266 1.00 94.88 84 LEU A C 1
ATOM 667 O O . LEU A 1 84 ? 20.532 2.343 -16.208 1.00 94.88 84 LEU A O 1
ATOM 671 N N . THR A 1 85 ? 20.177 2.660 -18.394 1.00 95.25 85 THR A N 1
ATOM 672 C CA . THR A 1 85 ? 20.847 3.963 -18.463 1.00 95.25 85 THR A CA 1
ATOM 673 C C . THR A 1 85 ? 20.029 4.927 -19.310 1.00 95.25 85 THR A C 1
ATOM 675 O O . THR A 1 85 ? 19.322 4.509 -20.227 1.00 95.25 85 THR A O 1
ATOM 678 N N . TRP A 1 86 ? 20.150 6.228 -19.037 1.00 93.00 86 TRP A N 1
ATOM 679 C CA . TRP A 1 86 ? 19.397 7.251 -19.768 1.00 93.00 86 TRP A CA 1
ATOM 680 C C . TRP A 1 86 ? 19.796 7.348 -21.249 1.00 93.00 86 TRP A C 1
ATOM 682 O O . TRP A 1 86 ? 18.982 7.751 -22.069 1.00 93.00 86 TRP A O 1
ATOM 692 N N . LYS A 1 87 ? 21.034 6.969 -21.597 1.00 88.69 87 LYS A N 1
ATOM 693 C CA . LYS A 1 87 ? 21.589 7.106 -22.954 1.00 88.69 87 LYS A CA 1
ATOM 694 C C . LYS A 1 87 ? 20.907 6.204 -23.986 1.00 88.69 87 LYS A C 1
ATOM 696 O O . LYS A 1 87 ? 21.023 6.463 -25.175 1.00 88.69 87 LYS A O 1
ATOM 701 N N . ASN A 1 88 ? 20.221 5.158 -23.529 1.00 67.56 88 ASN A N 1
ATOM 702 C CA . ASN A 1 88 ? 19.526 4.183 -24.372 1.00 67.56 88 ASN A CA 1
ATOM 703 C C . ASN A 1 88 ? 18.022 4.485 -24.485 1.00 67.56 88 ASN A C 1
ATOM 705 O O . ASN A 1 88 ? 17.227 3.558 -24.657 1.00 67.56 88 ASN A O 1
ATOM 709 N N . ARG A 1 89 ? 17.632 5.750 -24.296 1.00 57.19 89 ARG A N 1
ATOM 710 C CA . ARG A 1 89 ? 16.239 6.193 -24.329 1.00 57.19 89 ARG A CA 1
ATOM 711 C C . ARG A 1 89 ? 15.861 6.766 -25.686 1.00 57.19 89 ARG A C 1
ATOM 713 O O . ARG A 1 89 ? 16.712 7.459 -26.282 1.00 57.19 89 ARG A O 1
#

Organism: NCBI:txid1076179

Secondary structure (DSSP, 8-state):
-HHHHHHHHTTPPP-EES-STTSTT-EE----TTS-HHHHHHHHHHHHHHHHHHHH-THHHHH---SSSS----HHHHHHS---SGGG-

pLDDT: mean 96.27, std 5.42, range [57.19, 98.62]

InterPro domains:
  IPR015422 Pyridoxal phosphate-dependent transferase, small domain [G3DSA:3.90.1150.10] (1-73)
  IPR015424 Pyridoxal phosphate-dependent transferase [SSF53383] (2-87)
  IPR020581 Glycine cleavage system P protein [PTHR11773] (1-69)
  IPR049316 Glycine dehydrogenase, C-terminal domain [PF21478] (2-56)

Radius of gyration: 16.01 Å; chains: 1; bounding box: 41×30×43 Å

Foldseek 3Di:
DLLQLCVVQVVDHFADFCPPVVDPRDGDDDPDPVDDPVNVVSVVVSSVVSVVCCVPPVVSSVQGDDPDPDGDDDVVCCVVPPDPDPVVD

Sequence (89 aa):
MDIAKRMLDYGYHPPTVYFPLIIREAMMIEPTETESLETLDKFIEAMKSIAKEGRENPELLTSAPHNTIVSRVDDARAVKKPILTWKNR